Protein AF-A0A0B1S1N8-F1 (afdb_monomer_lite)

Secondary structure (DSSP, 8-state):
--TTT----GGGGSHHHHHHHHHHT-TTEEE-TTT--EEEGGGHHHIIIII-TTSTTTEEE-TTT--EEEHHHHHTTPPPTT--SSPPPTTEEE-TTT--EEESSHHHHHHIIIII-TT-TTTTSS---GGG-TT-----------------------PPPTHHHHHHHSSS--

pLDDT: mean 81.95, std 20.37, range [36.03, 97.88]

InterPro domains:
  IPR048738 Centrosomal protein CEP104, Zn finger domain [PF21039] (1-114)
  IPR052607 Centrosomal protein 104 kDa-like [PTHR13371] (1-126)

Foldseek 3Di:
DQPQLPDDDPCCVPVVVNVVCQLWADLQWDAQPQQRDIDGQQCNQVCQAPPPPRCDPQWFQQPQAGGIDGPVCSVVVNGDPQGPRHYAPPQWHQRNQHRDTFGPDSVRSSCCSQPPRPRRCNNPGTNPPPVPPPDDDDDDDDDDDDDDDDDDDDDPDDDDDPVVVVVVVVVPDD

Organism: Oesophagostomum dentatum (NCBI:txid61180)

Sequence (174 aa):
MCQFCGESSPDFGMADRLEAHYKSSCQLMSKCRFCSKVVMVSQLDDHVINRCSFVAGRMTRCSACCLAIDATDNANGVGHPMCRGRPPPSGAQWCPLCAVAVNDSKEAWKSHLVNDCYNNPRKSGPELNLDSIPGIVEEEKKARPSSSVSTKVRSGGRMIDADKLVAALQVSRV

Structure (mmCIF, N/CA/C/O backbone):
data_AF-A0A0B1S1N8-F1
#
_entry.id   AF-A0A0B1S1N8-F1
#
loop_
_atom_site.group_PDB
_atom_site.id
_atom_site.type_symbol
_atom_site.label_atom_id
_atom_site.label_alt_id
_atom_site.label_comp_id
_atom_site.label_asym_id
_atom_site.label_entity_id
_atom_site.label_seq_id
_atom_site.pdbx_PDB_ins_code
_atom_site.Cartn_x
_atom_site.Cartn_y
_atom_site.Cartn_z
_atom_site.occupancy
_atom_site.B_iso_or_equiv
_atom_site.auth_seq_id
_atom_site.auth_comp_id
_atom_site.auth_asym_id
_atom_site.auth_atom_id
_atom_site.pdbx_PDB_model_num
ATOM 1 N N . MET A 1 1 ? -11.243 1.699 22.786 1.00 88.38 1 MET A N 1
ATOM 2 C CA . MET A 1 1 ? -10.575 2.567 21.786 1.00 88.38 1 MET A CA 1
ATOM 3 C C . MET A 1 1 ? -9.737 1.696 20.863 1.00 88.38 1 MET A C 1
ATOM 5 O O . MET A 1 1 ? -9.107 0.765 21.346 1.00 88.38 1 MET A O 1
ATOM 9 N N . CYS A 1 2 ? -9.718 1.981 19.564 1.00 91.81 2 CYS A N 1
ATOM 10 C CA . CYS A 1 2 ? -8.833 1.330 18.604 1.00 91.81 2 CYS A CA 1
ATOM 11 C C . CYS A 1 2 ? -7.425 1.938 18.677 1.00 91.81 2 CYS A C 1
ATOM 13 O O . CYS A 1 2 ? -7.247 3.135 18.461 1.00 91.81 2 CYS A O 1
ATOM 15 N N . GLN A 1 3 ? -6.405 1.116 18.921 1.00 90.81 3 GLN A N 1
ATOM 16 C CA . GLN A 1 3 ? -5.019 1.584 19.071 1.00 90.81 3 GLN A CA 1
ATOM 17 C C . GLN A 1 3 ? -4.368 2.090 17.770 1.00 90.81 3 GLN A C 1
ATOM 19 O O . GLN A 1 3 ? -3.307 2.718 17.815 1.00 90.81 3 GLN A O 1
ATOM 24 N N . PHE A 1 4 ? -4.974 1.801 16.615 1.00 92.06 4 PHE A N 1
ATOM 25 C CA . PHE A 1 4 ? -4.456 2.178 15.301 1.00 92.06 4 PHE A CA 1
ATOM 26 C C . PHE A 1 4 ? -5.089 3.486 14.817 1.00 92.06 4 PHE A C 1
ATOM 28 O O . PHE A 1 4 ? -4.406 4.506 14.758 1.00 92.06 4 PHE A O 1
ATOM 35 N N . CYS A 1 5 ? -6.395 3.490 14.522 1.00 91.19 5 CYS A N 1
ATOM 36 C CA . CYS A 1 5 ? -7.086 4.694 14.048 1.00 91.19 5 CYS A CA 1
ATOM 37 C C . CYS A 1 5 ? -7.426 5.681 15.172 1.00 91.19 5 CYS A C 1
ATOM 39 O O . CYS A 1 5 ? -7.630 6.863 14.907 1.00 91.19 5 CYS A O 1
ATOM 41 N N . GLY A 1 6 ? -7.439 5.250 16.435 1.00 89.44 6 GLY A N 1
ATOM 42 C CA . GLY A 1 6 ? -7.831 6.087 17.569 1.00 89.44 6 GLY A CA 1
ATOM 43 C C . GLY A 1 6 ? -9.339 6.301 17.704 1.00 89.44 6 GLY A C 1
ATOM 44 O O . GLY A 1 6 ? -9.747 7.121 18.518 1.00 89.44 6 GLY A O 1
ATOM 45 N N . GLU A 1 7 ? -10.163 5.593 16.928 1.00 89.62 7 GLU A N 1
ATOM 46 C CA . GLU A 1 7 ? -11.618 5.618 17.081 1.00 89.62 7 GLU A CA 1
ATOM 47 C C . GLU A 1 7 ? -12.021 5.046 18.447 1.00 89.62 7 GLU A C 1
ATOM 49 O O . GLU A 1 7 ? -11.471 4.044 18.921 1.00 89.62 7 GLU A O 1
ATOM 54 N N . SER A 1 8 ? -13.000 5.680 19.084 1.00 88.81 8 SER A N 1
ATOM 55 C CA . SER A 1 8 ? -13.541 5.260 20.372 1.00 88.81 8 SER A CA 1
ATOM 56 C C . SER A 1 8 ? -15.007 4.899 20.207 1.00 88.81 8 SER A C 1
ATOM 58 O O . SER A 1 8 ? -15.822 5.750 19.878 1.00 88.81 8 SER A O 1
ATOM 60 N N . SER A 1 9 ? -15.329 3.636 20.471 1.00 87.06 9 SER A N 1
ATOM 61 C CA . SER A 1 9 ? -16.693 3.133 20.597 1.00 87.06 9 SER A CA 1
ATOM 62 C C . SER A 1 9 ? -16.819 2.393 21.934 1.00 87.06 9 SER A C 1
ATOM 64 O O . SER A 1 9 ? -15.845 1.735 22.336 1.00 87.06 9 SER A O 1
ATOM 66 N N . PRO A 1 10 ? -17.972 2.476 22.627 1.00 88.06 10 PRO A N 1
ATOM 67 C CA . PRO A 1 10 ? -18.242 1.668 23.818 1.00 88.06 10 PRO A CA 1
ATOM 68 C C . PRO A 1 10 ? -18.128 0.160 23.535 1.00 88.06 10 PRO A C 1
ATOM 70 O O . PRO A 1 10 ? -17.691 -0.595 24.401 1.00 88.06 10 PRO A O 1
ATOM 73 N N . ASP A 1 11 ? -18.403 -0.271 22.300 1.00 86.19 11 ASP A N 1
ATOM 74 C CA . ASP A 1 11 ? -18.336 -1.679 21.897 1.00 86.19 11 ASP A CA 1
ATOM 75 C C . ASP A 1 11 ? -16.905 -2.216 21.808 1.00 86.19 11 ASP A C 1
ATOM 77 O O . ASP A 1 11 ? -16.692 -3.422 21.889 1.00 86.19 11 ASP A O 1
ATOM 81 N N . PHE A 1 12 ? -15.894 -1.349 21.687 1.00 87.94 12 PHE A N 1
ATOM 82 C CA . PHE A 1 12 ? -14.489 -1.773 21.605 1.00 87.94 12 PHE A CA 1
ATOM 83 C C . PHE A 1 12 ? -13.940 -2.351 22.914 1.00 87.94 12 PHE A C 1
ATOM 85 O O . PHE A 1 12 ? -12.802 -2.812 22.928 1.00 87.94 12 PHE A O 1
ATOM 92 N N . GLY A 1 13 ? -14.717 -2.330 24.002 1.00 83.19 13 GLY A N 1
ATOM 93 C CA . GLY A 1 13 ? -14.417 -3.125 25.193 1.00 83.19 13 GLY A CA 1
ATOM 94 C C . GLY A 1 13 ? -14.596 -4.631 24.966 1.00 83.19 13 GLY A C 1
ATOM 95 O O . GLY A 1 13 ? -13.981 -5.430 25.665 1.00 83.19 13 GLY A O 1
ATOM 96 N N . MET A 1 14 ? -15.395 -5.029 23.972 1.00 89.06 14 MET A N 1
ATOM 97 C CA . MET A 1 14 ? -15.595 -6.427 23.597 1.00 89.06 14 MET A CA 1
ATOM 98 C C . MET A 1 14 ? -14.562 -6.828 22.540 1.00 89.06 14 MET A C 1
ATOM 100 O O . MET A 1 14 ? -14.505 -6.226 21.463 1.00 89.06 14 MET A O 1
ATOM 104 N N . ALA A 1 15 ? -13.769 -7.865 22.825 1.00 87.12 15 ALA A N 1
ATOM 105 C CA . ALA A 1 15 ? -12.703 -8.327 21.933 1.00 87.12 15 ALA A CA 1
ATOM 106 C C . ALA A 1 15 ? -13.216 -8.618 20.510 1.00 87.12 15 ALA A C 1
ATOM 108 O O . ALA A 1 15 ? -12.644 -8.121 19.540 1.00 87.12 15 ALA A O 1
ATOM 109 N N . ASP A 1 16 ? -14.358 -9.300 20.389 1.00 90.38 16 ASP A N 1
ATOM 110 C CA . ASP A 1 16 ? -14.962 -9.653 19.097 1.00 90.38 16 ASP A CA 1
ATOM 111 C C . ASP A 1 16 ? -15.359 -8.423 18.267 1.00 90.38 16 ASP A C 1
ATOM 113 O O . ASP A 1 16 ? -15.204 -8.399 17.044 1.00 90.38 16 ASP A O 1
ATOM 117 N N . ARG A 1 17 ? -15.850 -7.363 18.922 1.00 90.56 17 ARG A N 1
ATOM 118 C CA . ARG A 1 17 ? -16.242 -6.111 18.254 1.00 90.56 17 ARG A CA 1
ATOM 119 C C . ARG A 1 17 ? -15.022 -5.326 17.786 1.00 90.56 17 ARG A C 1
ATOM 121 O O . ARG A 1 17 ? -15.037 -4.772 16.687 1.00 90.56 17 ARG A O 1
ATOM 128 N N . LEU A 1 18 ? -13.957 -5.305 18.586 1.00 91.25 18 LEU A N 1
ATOM 129 C CA . LEU A 1 18 ? -12.692 -4.684 18.202 1.00 91.25 18 LEU A CA 1
ATOM 130 C C . LEU A 1 18 ? -12.027 -5.439 17.039 1.00 91.25 18 LEU A C 1
ATOM 132 O O . LEU A 1 18 ? -11.536 -4.821 16.094 1.00 91.25 18 LEU A O 1
ATOM 136 N N . GLU A 1 19 ? -12.079 -6.770 17.056 1.00 91.75 19 GLU A N 1
ATOM 137 C CA . GLU A 1 19 ? -11.595 -7.603 15.957 1.00 91.75 19 GLU A CA 1
ATOM 138 C C . GLU A 1 19 ? -12.421 -7.394 14.677 1.00 91.75 19 GLU A C 1
ATOM 140 O O . GLU A 1 19 ? -11.856 -7.247 13.589 1.00 91.75 19 GLU A O 1
ATOM 145 N N . ALA A 1 20 ? -13.750 -7.301 14.789 1.00 92.00 20 ALA A N 1
ATOM 146 C CA . ALA A 1 20 ? -14.625 -6.966 13.667 1.00 92.00 20 ALA A CA 1
ATOM 147 C C . ALA A 1 20 ? -14.282 -5.593 13.060 1.00 92.00 20 ALA A C 1
ATOM 149 O O . ALA A 1 20 ? -14.221 -5.461 11.831 1.00 92.00 20 ALA A O 1
ATOM 150 N N . HIS A 1 21 ? -13.977 -4.597 13.899 1.00 92.81 21 HIS A N 1
ATOM 151 C CA . HIS A 1 21 ? -13.494 -3.293 13.447 1.00 92.81 21 HIS A CA 1
ATOM 152 C C . HIS A 1 21 ? -12.180 -3.422 12.664 1.00 92.81 21 HIS A C 1
ATOM 154 O O . HIS A 1 21 ? -12.100 -2.911 11.549 1.00 92.81 21 HIS A O 1
ATOM 160 N N . TYR A 1 22 ? -11.176 -4.149 13.167 1.00 93.12 22 TYR A N 1
ATOM 161 C CA . TYR A 1 22 ? -9.929 -4.374 12.417 1.00 93.12 22 TYR A CA 1
ATOM 162 C C . TYR A 1 22 ? -10.189 -5.017 11.051 1.00 93.12 22 TYR A C 1
ATOM 164 O O . TYR A 1 22 ? -9.642 -4.580 10.033 1.00 93.12 22 TYR A O 1
ATOM 172 N N . LYS A 1 23 ? -11.078 -6.014 11.012 1.00 91.62 23 LYS A N 1
ATOM 173 C CA . LYS A 1 23 ? -11.394 -6.772 9.798 1.00 91.62 23 LYS A CA 1
ATOM 174 C C . LYS A 1 23 ? -12.096 -5.958 8.720 1.00 91.62 23 LYS A C 1
ATOM 176 O O . LYS A 1 23 ? -11.812 -6.184 7.542 1.00 91.62 23 LYS A O 1
ATOM 181 N N . SER A 1 24 ? -12.983 -5.040 9.094 1.00 89.25 24 SER A N 1
ATOM 182 C CA . SER A 1 24 ? -13.919 -4.420 8.145 1.00 89.25 24 SER A CA 1
ATOM 183 C C . SER A 1 24 ? -13.863 -2.896 8.077 1.00 89.25 24 SER A C 1
ATOM 185 O O . SER A 1 24 ? -13.988 -2.362 6.978 1.00 89.25 24 SER A O 1
ATOM 187 N N . SER A 1 25 ? -13.618 -2.206 9.194 1.00 91.88 25 SER A N 1
ATOM 188 C CA . SER A 1 25 ? -13.850 -0.755 9.306 1.00 91.88 25 SER A CA 1
ATOM 189 C C . SER A 1 25 ? -12.594 0.063 9.596 1.00 91.88 25 SER A C 1
ATOM 191 O O . SER A 1 25 ? -12.566 1.259 9.325 1.00 91.88 25 SER A O 1
ATOM 193 N N . CYS A 1 26 ? -11.540 -0.541 10.151 1.00 95.00 26 CYS A N 1
ATOM 194 C CA . CYS A 1 26 ? -10.346 0.201 10.539 1.00 95.00 26 CYS A CA 1
ATOM 195 C C . CYS A 1 26 ? -9.641 0.775 9.306 1.00 95.00 26 CYS A C 1
ATOM 197 O O . CYS A 1 26 ? -9.087 0.021 8.505 1.00 95.00 26 CYS A O 1
ATOM 199 N N . GLN A 1 27 ? -9.617 2.105 9.201 1.00 94.94 27 GLN A N 1
ATOM 200 C CA . GLN A 1 27 ? -9.040 2.856 8.079 1.00 94.94 27 GLN A CA 1
ATOM 201 C C . GLN A 1 27 ? -7.521 2.702 7.928 1.00 94.94 27 GLN A C 1
ATOM 203 O O . GLN A 1 27 ? -6.990 2.978 6.856 1.00 94.94 27 GLN A O 1
ATOM 208 N N . LEU A 1 28 ? -6.821 2.270 8.985 1.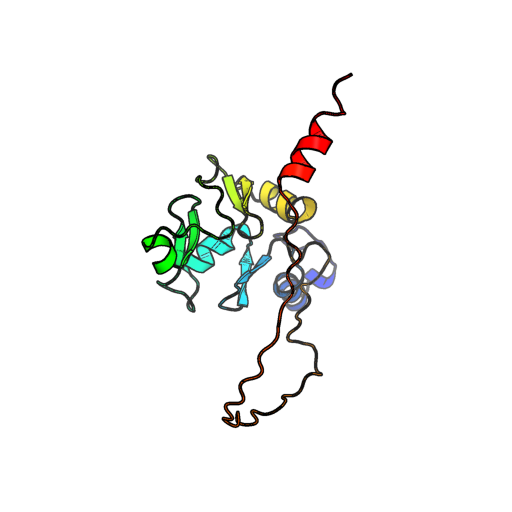00 95.69 28 LEU A N 1
ATOM 209 C CA . LEU A 1 28 ? -5.375 2.007 8.954 1.00 95.69 28 LEU A CA 1
ATOM 210 C C . LEU A 1 28 ? -5.031 0.565 8.555 1.00 95.69 28 LEU A C 1
ATOM 212 O O . LEU A 1 28 ? -3.854 0.223 8.429 1.00 95.69 28 LEU A O 1
ATOM 216 N N . MET A 1 29 ? -6.043 -0.279 8.373 1.00 95.69 29 MET A N 1
ATOM 217 C CA . MET A 1 29 ? -5.896 -1.681 8.010 1.00 95.69 29 MET A CA 1
ATOM 218 C C . MET A 1 29 ? -6.445 -1.918 6.607 1.00 95.69 29 MET A C 1
ATOM 220 O O . MET A 1 29 ? -7.387 -1.260 6.178 1.00 95.69 29 MET A O 1
ATOM 224 N N . SER A 1 30 ? -5.888 -2.896 5.907 1.00 95.31 30 SER A N 1
ATOM 225 C CA . SER A 1 30 ? -6.394 -3.369 4.622 1.00 95.31 30 SER A CA 1
ATOM 226 C C . SER A 1 30 ? -6.244 -4.884 4.529 1.00 95.31 30 SER A C 1
ATOM 228 O O . SER A 1 30 ? -5.452 -5.493 5.254 1.00 95.31 30 SER A O 1
ATOM 230 N N . LYS A 1 31 ? -7.033 -5.511 3.658 1.00 94.94 31 LYS A N 1
ATOM 231 C CA . LYS A 1 31 ? -6.916 -6.940 3.367 1.00 94.94 31 LYS A CA 1
ATOM 232 C C . LYS A 1 31 ? -5.886 -7.150 2.268 1.00 94.94 31 LYS A C 1
ATOM 234 O O . LYS A 1 31 ? -5.938 -6.521 1.214 1.00 94.94 31 LYS A O 1
ATOM 239 N N . CYS A 1 32 ? -4.983 -8.099 2.479 1.00 95.81 32 CYS A N 1
ATOM 240 C CA . CYS A 1 32 ? -4.135 -8.582 1.404 1.00 95.81 32 CYS A CA 1
ATOM 241 C C . CYS A 1 32 ? -5.000 -9.209 0.305 1.00 95.81 32 CYS A C 1
ATOM 243 O O . CYS A 1 32 ? -5.727 -10.167 0.555 1.00 95.81 32 CYS A O 1
ATOM 245 N N . ARG A 1 33 ? -4.862 -8.723 -0.930 1.00 93.81 33 ARG A N 1
ATOM 246 C CA . ARG A 1 33 ? -5.618 -9.215 -2.094 1.00 93.81 33 ARG A CA 1
ATOM 247 C C . ARG A 1 33 ? -5.371 -10.685 -2.462 1.00 93.81 33 ARG A C 1
ATOM 249 O O . ARG A 1 33 ? -6.096 -11.225 -3.284 1.00 93.81 33 ARG A O 1
ATOM 256 N N . PHE A 1 34 ? -4.321 -11.304 -1.917 1.00 95.88 34 PHE A N 1
ATOM 257 C CA . PHE A 1 34 ? -3.940 -12.688 -2.224 1.00 95.88 34 PHE A CA 1
ATOM 258 C C . PHE A 1 34 ? -4.351 -13.679 -1.137 1.00 95.88 34 PHE A C 1
ATOM 260 O O . PHE A 1 34 ? -4.706 -14.807 -1.449 1.00 95.88 34 PHE A O 1
ATOM 267 N N . CYS A 1 35 ? -4.260 -13.282 0.136 1.00 95.81 35 CYS A N 1
ATOM 268 C CA . CYS A 1 35 ? -4.488 -14.184 1.268 1.00 95.81 35 CYS A CA 1
ATOM 269 C C . CYS A 1 35 ? -5.605 -13.734 2.215 1.00 95.81 35 CYS A C 1
ATOM 271 O O . CYS A 1 35 ? -5.846 -14.389 3.227 1.00 95.81 35 CYS A O 1
ATOM 273 N N . SER A 1 36 ? -6.232 -12.588 1.941 1.00 93.69 36 SER A N 1
ATOM 274 C CA . SER A 1 36 ? -7.299 -11.966 2.736 1.00 93.69 36 SER A CA 1
ATOM 275 C C . SER A 1 36 ? -6.945 -11.644 4.194 1.00 93.69 36 SER A C 1
ATOM 277 O O . SER A 1 36 ? -7.807 -11.191 4.949 1.00 93.69 36 SER A O 1
ATOM 279 N N . LYS A 1 37 ? -5.679 -11.810 4.608 1.00 94.94 37 LYS A N 1
ATOM 280 C CA . LYS A 1 37 ? -5.209 -11.389 5.932 1.00 94.94 37 LYS A CA 1
ATOM 281 C C . LYS A 1 37 ? -5.286 -9.875 6.054 1.00 94.94 37 LYS A C 1
ATOM 283 O O . LYS A 1 37 ? -4.891 -9.143 5.147 1.00 94.94 37 LYS A O 1
ATOM 288 N N . VAL A 1 38 ? -5.770 -9.430 7.204 1.00 95.69 38 VAL A N 1
ATOM 289 C CA . VAL A 1 38 ? -5.852 -8.020 7.568 1.00 95.69 38 VAL A CA 1
ATOM 290 C C . VAL A 1 38 ? -4.4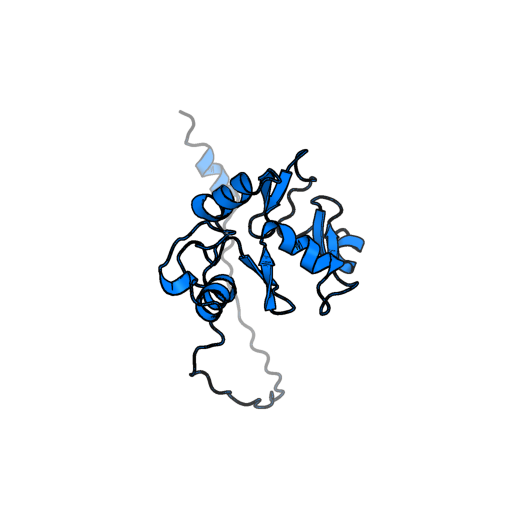87 -7.590 8.087 1.00 95.69 38 VAL A C 1
ATOM 292 O O . VAL A 1 38 ? -3.958 -8.193 9.019 1.00 95.69 38 VAL A O 1
ATOM 295 N N . VAL A 1 39 ? -3.912 -6.566 7.470 1.00 96.50 39 VAL A N 1
ATOM 296 C CA . VAL A 1 39 ? -2.600 -6.013 7.815 1.00 96.50 39 VAL A CA 1
ATOM 297 C C . VAL A 1 39 ? -2.666 -4.490 7.830 1.00 96.50 39 VAL A C 1
ATOM 299 O O . VAL A 1 39 ? -3.561 -3.898 7.226 1.00 96.50 39 VAL A O 1
ATOM 302 N N . MET A 1 40 ? -1.716 -3.840 8.502 1.00 96.69 40 MET A N 1
ATOM 303 C CA . MET A 1 40 ? -1.595 -2.382 8.426 1.00 96.69 40 MET A CA 1
ATOM 304 C C . MET A 1 40 ? -1.241 -1.966 7.002 1.00 96.69 40 MET A C 1
ATOM 306 O O . MET A 1 40 ? -0.393 -2.596 6.368 1.00 96.69 40 MET A O 1
ATOM 310 N N . VAL A 1 41 ? -1.844 -0.882 6.514 1.00 97.25 41 VAL A N 1
ATOM 311 C CA . VAL A 1 41 ? -1.585 -0.393 5.150 1.00 97.25 41 VAL A CA 1
ATOM 312 C C . VAL A 1 41 ? -0.103 -0.058 4.948 1.00 97.25 41 VAL A C 1
ATOM 314 O O . VAL A 1 41 ? 0.451 -0.399 3.908 1.00 97.25 41 VAL A O 1
ATOM 317 N N . SER A 1 42 ? 0.569 0.507 5.956 1.00 96.88 42 SER A N 1
ATOM 318 C CA . SER A 1 42 ? 2.013 0.797 5.915 1.00 96.88 42 SER A CA 1
ATOM 319 C C . SER A 1 42 ? 2.896 -0.447 5.752 1.00 96.88 42 SER A C 1
ATOM 321 O O . SER A 1 42 ? 4.022 -0.357 5.279 1.00 96.88 42 SER A O 1
ATOM 323 N N . GLN A 1 43 ? 2.385 -1.626 6.115 1.00 96.62 43 GLN A N 1
ATOM 324 C CA . GLN A 1 43 ? 3.100 -2.901 6.043 1.00 96.62 43 GLN A CA 1
ATOM 325 C C . GLN A 1 43 ? 2.583 -3.809 4.923 1.00 96.62 43 GLN A C 1
ATOM 327 O O . GLN A 1 43 ? 3.031 -4.950 4.812 1.00 96.62 43 GLN A O 1
ATOM 332 N N . LEU A 1 44 ? 1.633 -3.347 4.104 1.00 97.25 44 LEU A N 1
ATOM 333 C CA . LEU A 1 44 ? 0.976 -4.190 3.108 1.00 97.25 44 LEU A CA 1
ATOM 334 C C . LEU A 1 44 ? 1.965 -4.697 2.049 1.00 97.25 44 LEU A C 1
ATOM 336 O O . LEU A 1 44 ? 1.942 -5.881 1.722 1.00 97.25 44 LEU A O 1
ATOM 340 N N . ASP A 1 45 ? 2.879 -3.848 1.583 1.00 95.75 45 ASP A N 1
ATOM 341 C CA . ASP A 1 45 ? 3.913 -4.255 0.625 1.00 95.75 45 ASP A CA 1
ATOM 342 C C . ASP A 1 45 ? 4.910 -5.246 1.227 1.00 95.75 45 ASP A C 1
ATOM 344 O O . ASP A 1 45 ? 5.201 -6.277 0.620 1.00 95.75 45 ASP A O 1
ATOM 348 N N . ASP A 1 46 ? 5.388 -4.991 2.451 1.00 96.56 46 ASP A N 1
ATOM 349 C CA . ASP A 1 46 ? 6.256 -5.939 3.160 1.00 96.56 46 ASP A CA 1
ATOM 350 C C . ASP A 1 46 ? 5.557 -7.287 3.365 1.00 96.56 46 ASP A C 1
ATOM 352 O O . ASP A 1 46 ? 6.159 -8.344 3.177 1.00 96.56 46 ASP A O 1
ATOM 356 N N . HIS A 1 47 ? 4.262 -7.265 3.690 1.00 97.75 47 HIS A N 1
ATOM 357 C CA . HIS A 1 47 ? 3.462 -8.473 3.778 1.00 97.75 47 HIS A CA 1
ATOM 358 C C . HIS A 1 47 ? 3.424 -9.217 2.441 1.00 97.75 47 HIS A C 1
ATOM 360 O O . HIS A 1 47 ? 3.703 -10.414 2.417 1.00 97.75 47 HIS A O 1
ATOM 366 N N . VAL A 1 48 ? 3.087 -8.540 1.341 1.00 97.31 48 VAL A N 1
ATOM 367 C CA . VAL A 1 48 ? 2.968 -9.163 0.014 1.00 97.31 48 VAL A CA 1
ATOM 368 C C . VAL A 1 48 ? 4.291 -9.790 -0.430 1.00 97.31 48 VAL A C 1
ATOM 370 O O . VAL A 1 48 ? 4.274 -10.900 -0.956 1.00 97.31 48 VAL A O 1
ATOM 373 N N . ILE A 1 49 ? 5.419 -9.125 -0.176 1.00 97.19 49 ILE A N 1
ATOM 374 C CA . ILE A 1 49 ? 6.744 -9.580 -0.616 1.00 97.19 49 ILE A CA 1
ATOM 375 C C . ILE A 1 49 ? 7.295 -10.683 0.297 1.00 97.19 49 ILE A C 1
ATOM 377 O O . ILE A 1 49 ? 7.754 -11.714 -0.187 1.00 97.19 49 ILE A O 1
ATOM 381 N N . ASN A 1 50 ? 7.248 -10.488 1.619 1.00 97.12 50 ASN A N 1
ATOM 382 C CA . ASN A 1 50 ? 8.020 -11.305 2.563 1.00 97.12 50 ASN A CA 1
ATOM 383 C C . ASN A 1 50 ? 7.171 -12.260 3.413 1.00 97.12 50 ASN A C 1
ATOM 385 O O . ASN A 1 50 ? 7.718 -13.178 4.019 1.00 97.12 50 ASN A O 1
ATOM 389 N N . ARG A 1 51 ? 5.850 -12.049 3.520 1.00 96.75 51 ARG A N 1
ATOM 390 C CA . ARG A 1 51 ? 5.000 -12.757 4.505 1.00 96.75 51 ARG A CA 1
ATOM 391 C C . ARG A 1 51 ? 3.778 -13.454 3.907 1.00 96.75 51 ARG A C 1
ATOM 393 O O . ARG A 1 51 ? 3.126 -14.243 4.595 1.00 96.75 51 ARG A O 1
ATOM 400 N N . CYS A 1 52 ? 3.412 -13.149 2.664 1.00 97.69 52 CYS A N 1
ATOM 401 C CA . CYS A 1 52 ? 2.225 -13.697 2.027 1.00 97.69 52 CYS A CA 1
ATOM 402 C C . CYS A 1 52 ? 2.517 -15.093 1.471 1.00 97.69 52 CYS A C 1
ATOM 404 O O . CYS A 1 52 ? 3.190 -15.246 0.456 1.00 97.69 52 CYS A O 1
ATOM 406 N N . SER A 1 53 ? 1.947 -16.120 2.100 1.00 95.38 53 SER A N 1
ATOM 407 C CA . SER A 1 53 ? 2.137 -17.523 1.710 1.00 95.38 53 SER A CA 1
ATOM 408 C C . SER A 1 53 ? 1.657 -17.843 0.290 1.0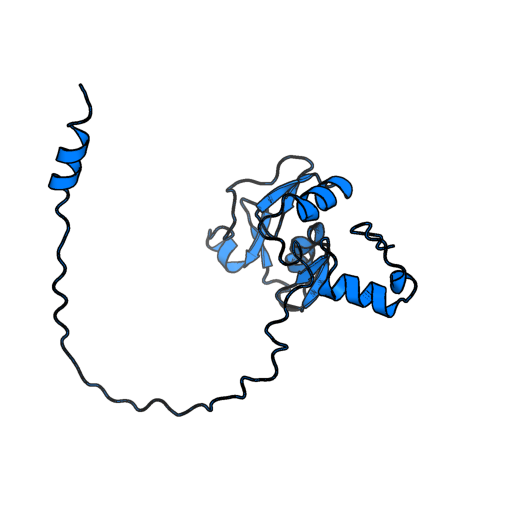0 95.38 53 SER A C 1
ATOM 410 O O . SER A 1 53 ? 2.191 -18.743 -0.344 1.00 95.38 53 SER A O 1
ATOM 412 N N . PHE A 1 54 ? 0.669 -17.108 -0.229 1.00 96.75 54 PHE A N 1
ATOM 413 C CA . PHE A 1 54 ? 0.074 -17.375 -1.545 1.00 96.75 54 PHE A CA 1
ATOM 414 C C . PHE A 1 54 ? 0.928 -16.882 -2.716 1.00 96.75 54 PHE A C 1
ATOM 416 O O . PHE A 1 54 ? 0.783 -17.370 -3.836 1.00 96.75 54 PHE A O 1
ATOM 423 N N . VAL A 1 55 ? 1.802 -15.903 -2.489 1.00 96.75 55 VAL A N 1
ATOM 424 C CA . VAL A 1 55 ? 2.651 -15.301 -3.531 1.00 96.75 55 VAL A CA 1
ATOM 425 C C . VAL A 1 55 ? 4.126 -15.273 -3.129 1.00 96.75 55 VAL A C 1
ATOM 427 O O . VAL A 1 55 ? 4.920 -14.542 -3.718 1.00 96.75 55 VAL A O 1
ATOM 430 N N . ALA A 1 56 ? 4.496 -16.101 -2.151 1.00 94.81 56 ALA A N 1
ATOM 431 C CA . ALA A 1 56 ? 5.870 -16.260 -1.703 1.00 94.81 56 ALA A CA 1
ATOM 432 C C . ALA A 1 56 ? 6.783 -16.599 -2.892 1.00 94.81 56 ALA A C 1
ATOM 434 O O . ALA A 1 56 ? 6.485 -17.496 -3.681 1.00 94.81 56 ALA A O 1
ATOM 435 N N . GLY A 1 57 ? 7.865 -15.835 -3.048 1.00 93.69 57 GLY A N 1
ATOM 436 C CA . GLY A 1 57 ? 8.816 -15.979 -4.155 1.00 93.69 57 GLY A CA 1
ATOM 437 C C . GLY A 1 57 ? 8.339 -15.447 -5.514 1.00 93.69 57 GLY A C 1
ATOM 438 O O . GLY A 1 57 ? 9.144 -15.390 -6.436 1.00 93.69 57 GLY A O 1
ATOM 439 N N . ARG A 1 58 ? 7.071 -15.031 -5.653 1.00 97.00 58 ARG A N 1
ATOM 440 C CA . ARG A 1 58 ? 6.539 -14.430 -6.891 1.00 97.00 58 ARG A CA 1
ATOM 441 C C . ARG A 1 58 ? 6.548 -12.910 -6.877 1.00 97.00 58 ARG A C 1
ATOM 443 O O . ARG A 1 58 ? 6.623 -12.306 -7.935 1.00 97.00 58 ARG A O 1
ATOM 450 N N . MET A 1 59 ? 6.484 -12.294 -5.700 1.00 97.50 59 MET A N 1
ATOM 451 C CA . MET A 1 59 ? 6.498 -10.838 -5.561 1.00 97.50 59 MET A CA 1
ATOM 452 C C . MET A 1 59 ? 7.883 -10.354 -5.143 1.00 97.50 59 MET A C 1
ATOM 454 O O . MET A 1 59 ? 8.546 -10.969 -4.311 1.00 97.50 59 MET A O 1
ATOM 458 N N . THR A 1 60 ? 8.304 -9.224 -5.695 1.00 97.69 60 THR A N 1
ATOM 459 C CA . THR A 1 60 ? 9.560 -8.548 -5.370 1.00 97.69 60 THR A CA 1
ATOM 460 C C . THR A 1 60 ? 9.348 -7.039 -5.265 1.00 97.69 60 THR A C 1
ATOM 462 O O . THR A 1 60 ? 8.265 -6.525 -5.546 1.00 97.69 60 THR A O 1
ATOM 465 N N . ARG A 1 61 ? 10.385 -6.307 -4.856 1.00 96.88 61 ARG A N 1
ATOM 466 C CA . ARG A 1 61 ? 10.389 -4.841 -4.900 1.00 96.88 61 ARG A CA 1
ATOM 467 C C . ARG A 1 61 ? 10.684 -4.374 -6.319 1.00 96.88 61 ARG A C 1
ATOM 469 O O . ARG A 1 61 ? 11.694 -4.764 -6.901 1.00 96.88 61 ARG A O 1
ATOM 476 N N . CYS A 1 62 ? 9.843 -3.488 -6.844 1.00 97.44 62 CYS A N 1
ATOM 477 C CA . CYS A 1 62 ? 10.100 -2.820 -8.112 1.00 97.44 62 CYS A CA 1
ATOM 478 C C . CYS A 1 62 ? 11.446 -2.087 -8.054 1.00 97.44 62 CYS A C 1
ATOM 480 O O . CYS A 1 62 ? 11.696 -1.329 -7.115 1.00 97.44 62 CYS A O 1
ATOM 482 N N . SER A 1 63 ? 12.293 -2.273 -9.066 1.00 95.69 63 SER A N 1
ATOM 483 C CA . SER A 1 63 ? 13.640 -1.682 -9.113 1.00 95.69 63 SER A CA 1
ATOM 484 C C . SER A 1 63 ? 13.638 -0.149 -9.074 1.00 95.69 63 SER A C 1
ATOM 486 O O . SER A 1 63 ? 14.559 0.452 -8.530 1.00 95.69 63 SER A O 1
ATOM 488 N N . ALA A 1 64 ? 12.590 0.487 -9.606 1.00 95.50 64 ALA A N 1
ATOM 489 C CA . ALA A 1 64 ? 12.471 1.941 -9.651 1.00 95.50 64 ALA A CA 1
ATOM 490 C C . ALA A 1 64 ? 11.768 2.526 -8.420 1.00 95.50 64 ALA A C 1
ATOM 492 O O . ALA A 1 64 ? 12.273 3.465 -7.817 1.00 95.50 64 ALA A O 1
ATOM 493 N N . CYS A 1 65 ? 10.586 2.011 -8.059 1.00 95.56 65 CYS A N 1
ATOM 494 C CA . CYS A 1 65 ? 9.753 2.609 -7.007 1.00 95.56 65 CYS A CA 1
ATOM 495 C C . CYS A 1 65 ? 9.693 1.820 -5.701 1.00 95.56 65 CYS A C 1
ATOM 497 O O . CYS A 1 65 ? 9.082 2.293 -4.755 1.00 95.56 65 CYS A O 1
ATOM 499 N N . CYS A 1 66 ? 10.301 0.640 -5.626 1.00 95.12 66 CYS A N 1
ATOM 500 C CA . CYS A 1 66 ? 10.301 -0.236 -4.453 1.00 95.12 66 CYS A CA 1
ATOM 501 C C . CYS A 1 66 ? 8.935 -0.808 -4.021 1.00 95.12 66 CYS A C 1
ATOM 503 O O . CYS A 1 66 ? 8.921 -1.605 -3.084 1.00 95.12 66 CYS A O 1
ATOM 505 N N . LEU A 1 67 ? 7.826 -0.466 -4.696 1.00 96.94 67 LEU A N 1
ATOM 506 C CA . LEU A 1 67 ? 6.512 -1.080 -4.458 1.00 96.94 67 LEU A CA 1
ATOM 507 C C . LEU A 1 67 ? 6.490 -2.554 -4.896 1.00 96.94 67 LEU A C 1
ATOM 509 O O . LEU A 1 67 ? 7.268 -2.951 -5.770 1.00 96.94 67 LEU A O 1
ATOM 513 N N . ALA A 1 68 ? 5.598 -3.354 -4.311 1.00 97.19 68 ALA A N 1
ATOM 514 C CA . ALA A 1 68 ? 5.472 -4.777 -4.628 1.00 97.19 68 ALA A CA 1
ATOM 515 C C . ALA A 1 68 ? 5.012 -5.023 -6.079 1.00 97.19 68 ALA A C 1
ATOM 517 O O . ALA A 1 68 ? 3.956 -4.557 -6.494 1.00 97.19 68 ALA A O 1
ATOM 518 N N . ILE A 1 69 ? 5.777 -5.803 -6.844 1.00 97.62 69 ILE A N 1
ATOM 519 C CA . ILE A 1 69 ? 5.504 -6.178 -8.243 1.00 97.62 69 ILE A CA 1
ATOM 520 C C . ILE A 1 69 ? 5.813 -7.667 -8.457 1.00 97.62 69 ILE A C 1
ATOM 522 O O . ILE A 1 69 ? 6.591 -8.241 -7.694 1.00 97.62 69 ILE A O 1
ATOM 526 N N . ASP A 1 70 ? 5.234 -8.296 -9.483 1.00 97.56 70 ASP A N 1
ATOM 527 C CA . ASP A 1 70 ? 5.647 -9.638 -9.903 1.00 97.56 70 ASP A CA 1
ATOM 528 C C . ASP A 1 70 ? 7.139 -9.661 -10.291 1.00 97.56 70 ASP A C 1
ATOM 530 O O . ASP A 1 70 ? 7.664 -8.749 -10.941 1.00 97.56 70 ASP A O 1
ATOM 534 N N . ALA A 1 71 ? 7.846 -10.697 -9.846 1.00 97.38 71 ALA A N 1
ATOM 535 C CA . ALA A 1 71 ? 9.277 -10.857 -10.053 1.00 97.38 71 ALA A CA 1
ATOM 536 C C . ALA A 1 71 ? 9.640 -11.032 -11.531 1.00 97.38 71 ALA A C 1
ATOM 538 O O . ALA A 1 71 ? 10.673 -10.521 -11.963 1.00 97.38 71 ALA A O 1
ATOM 539 N N . THR A 1 72 ? 8.784 -11.701 -12.303 1.00 97.44 72 THR A N 1
ATOM 540 C CA . THR A 1 72 ? 8.967 -11.902 -13.742 1.00 97.44 72 THR A CA 1
ATOM 541 C C . THR A 1 72 ? 8.796 -10.584 -14.485 1.00 97.44 72 THR A C 1
ATOM 543 O O . THR A 1 72 ? 9.647 -10.222 -15.294 1.00 97.44 72 THR A O 1
ATOM 546 N N . ASP A 1 73 ? 7.752 -9.820 -14.158 1.00 96.75 73 ASP A N 1
ATOM 547 C CA . ASP A 1 73 ? 7.515 -8.495 -14.740 1.00 96.75 73 ASP A CA 1
ATOM 548 C C . ASP A 1 73 ? 8.688 -7.548 -14.463 1.00 96.75 73 ASP A C 1
ATOM 550 O O . ASP A 1 73 ? 9.229 -6.932 -15.384 1.00 96.75 73 ASP A O 1
ATOM 554 N N . ASN A 1 74 ? 9.156 -7.497 -13.214 1.00 96.62 74 ASN A N 1
ATOM 555 C CA . ASN A 1 74 ? 10.301 -6.669 -12.841 1.00 96.62 74 ASN A CA 1
ATOM 556 C C . ASN A 1 74 ? 11.594 -7.100 -13.557 1.00 96.62 74 ASN A C 1
ATOM 558 O O . ASN A 1 74 ? 12.372 -6.241 -13.972 1.00 96.62 74 ASN A O 1
ATOM 562 N N . ALA A 1 75 ? 11.821 -8.408 -13.733 1.00 96.75 75 ALA A N 1
ATOM 563 C CA . ALA A 1 75 ? 12.967 -8.935 -14.479 1.00 96.75 75 ALA A CA 1
ATOM 564 C C . ALA A 1 75 ? 12.902 -8.594 -15.978 1.00 96.75 75 ALA A C 1
ATOM 566 O O . ALA A 1 75 ? 13.931 -8.324 -16.593 1.00 96.75 75 ALA A O 1
ATOM 567 N N . ASN A 1 76 ? 11.697 -8.531 -16.545 1.00 96.81 76 ASN A N 1
ATOM 568 C CA . ASN A 1 76 ? 11.451 -8.128 -17.930 1.00 96.81 76 ASN A CA 1
ATOM 569 C C . ASN A 1 76 ? 11.461 -6.600 -18.135 1.00 96.81 76 ASN A C 1
ATOM 571 O O . ASN A 1 76 ? 11.164 -6.123 -19.229 1.00 96.81 76 ASN A O 1
ATOM 575 N N . GLY A 1 77 ? 11.782 -5.817 -17.098 1.00 94.06 77 GLY A N 1
ATOM 576 C CA . GLY A 1 77 ? 11.820 -4.355 -17.165 1.00 94.06 77 GLY A CA 1
ATOM 577 C C . GLY A 1 77 ? 10.442 -3.688 -17.140 1.00 94.06 77 GLY A C 1
ATOM 578 O O . GLY A 1 77 ? 10.336 -2.490 -17.408 1.00 94.06 77 GLY A O 1
ATOM 579 N N . VAL A 1 78 ? 9.383 -4.429 -16.806 1.00 95.69 78 VAL A N 1
ATOM 580 C CA . VAL A 1 78 ? 8.043 -3.873 -16.616 1.00 95.69 78 VAL A CA 1
ATOM 581 C C . VAL A 1 78 ? 7.987 -3.191 -15.248 1.00 95.69 78 VAL A C 1
ATOM 583 O O . VAL A 1 78 ? 8.304 -3.776 -14.214 1.00 95.69 78 VAL A O 1
ATOM 586 N N . GLY A 1 79 ? 7.608 -1.913 -15.237 1.00 93.00 79 GLY A N 1
ATOM 587 C CA . GLY A 1 79 ? 7.444 -1.142 -14.007 1.00 93.00 79 GLY A CA 1
ATOM 588 C C . GLY A 1 79 ? 6.148 -1.481 -13.269 1.00 93.00 79 GLY A C 1
ATOM 589 O O . GLY A 1 79 ? 5.173 -1.936 -13.861 1.00 93.00 79 GLY A O 1
ATOM 590 N N . HIS A 1 80 ? 6.109 -1.197 -11.964 1.00 94.75 80 HIS A N 1
ATOM 591 C CA . HIS A 1 80 ? 4.886 -1.344 -11.169 1.00 94.75 80 HIS A CA 1
ATOM 592 C C . HIS A 1 80 ? 3.736 -0.500 -11.771 1.00 94.75 80 HIS A C 1
ATOM 594 O O . HIS A 1 80 ? 3.997 0.622 -12.212 1.00 94.75 80 HIS A O 1
ATOM 600 N N . PRO A 1 81 ? 2.463 -0.943 -11.746 1.00 92.25 81 PRO A N 1
ATOM 601 C CA . PRO A 1 81 ? 1.356 -0.192 -12.356 1.00 92.25 81 PRO A CA 1
ATOM 602 C C . PRO A 1 81 ? 1.181 1.242 -11.835 1.00 92.25 81 PRO A C 1
ATOM 604 O O . PRO A 1 81 ? 0.759 2.128 -12.569 1.00 92.25 81 PRO A O 1
ATOM 607 N N . MET A 1 82 ? 1.540 1.487 -10.572 1.00 93.25 82 MET A N 1
ATOM 608 C CA . MET A 1 82 ? 1.552 2.824 -9.956 1.00 93.25 82 MET A CA 1
ATOM 609 C C . MET A 1 82 ? 2.978 3.367 -9.765 1.00 93.25 82 MET A C 1
ATOM 611 O O . MET A 1 82 ? 3.253 4.106 -8.819 1.00 93.25 82 MET A O 1
ATOM 615 N N . CYS A 1 83 ? 3.928 2.936 -10.598 1.00 94.31 83 CYS A N 1
ATOM 616 C CA . CYS A 1 83 ? 5.329 3.322 -10.474 1.00 94.31 83 CYS A CA 1
ATOM 617 C C . CYS A 1 83 ? 5.505 4.836 -10.635 1.00 94.31 83 CYS A C 1
ATOM 619 O O . CYS A 1 83 ? 4.985 5.460 -11.557 1.00 94.31 83 CYS A O 1
ATOM 621 N N . ARG A 1 84 ? 6.305 5.426 -9.743 1.00 90.62 84 ARG A N 1
ATOM 622 C CA . ARG A 1 84 ? 6.696 6.845 -9.784 1.00 90.62 84 ARG A CA 1
ATOM 623 C C . ARG A 1 84 ? 8.059 7.083 -10.443 1.00 90.62 84 ARG A C 1
ATOM 625 O O . ARG A 1 84 ? 8.555 8.208 -10.396 1.00 90.62 84 ARG A O 1
ATOM 632 N N . GLY A 1 85 ? 8.681 6.028 -10.976 1.00 94.56 85 GLY A N 1
ATOM 633 C CA . GLY A 1 85 ? 10.011 6.055 -11.594 1.00 94.56 85 GLY A CA 1
ATOM 634 C C . GLY A 1 85 ? 11.165 6.347 -10.630 1.00 94.56 85 GLY A C 1
ATOM 635 O O . GLY A 1 85 ? 12.283 6.562 -11.078 1.00 94.56 85 GLY A O 1
ATOM 636 N N . ARG A 1 86 ? 10.904 6.395 -9.318 1.00 95.00 86 ARG A N 1
ATOM 637 C CA . ARG A 1 86 ? 11.893 6.748 -8.296 1.00 95.00 86 ARG A CA 1
ATOM 638 C C . ARG A 1 86 ? 11.565 6.112 -6.942 1.00 95.00 86 ARG A C 1
ATOM 640 O O . ARG A 1 86 ? 10.373 5.903 -6.660 1.00 95.00 86 ARG A O 1
ATOM 647 N N . PRO A 1 87 ? 12.575 5.871 -6.089 1.00 94.94 87 PRO A N 1
ATOM 648 C CA . PRO A 1 87 ? 12.354 5.420 -4.723 1.00 94.94 87 PRO A CA 1
ATOM 649 C C . PRO A 1 87 ? 11.633 6.502 -3.904 1.00 94.94 87 PRO A C 1
ATOM 651 O O . PRO A 1 87 ? 11.607 7.674 -4.305 1.00 94.94 87 PRO A O 1
ATOM 654 N N . PRO A 1 88 ? 11.017 6.135 -2.769 1.00 94.75 88 PRO A N 1
ATOM 655 C CA . PRO A 1 88 ? 10.417 7.121 -1.886 1.00 94.75 88 PRO A CA 1
ATOM 656 C C . PRO A 1 88 ? 11.484 8.086 -1.338 1.00 94.75 88 PRO A C 1
ATOM 658 O O . PRO A 1 88 ? 12.653 7.709 -1.218 1.00 94.75 88 PRO A O 1
ATOM 661 N N . PRO A 1 89 ? 11.109 9.339 -1.019 1.00 95.31 89 PRO A N 1
ATOM 662 C CA . PRO A 1 89 ? 12.004 10.272 -0.340 1.00 95.31 89 PRO A CA 1
ATOM 663 C C . PRO A 1 89 ? 12.553 9.690 0.970 1.00 95.31 89 PRO A C 1
ATOM 665 O O . PRO A 1 89 ? 11.915 8.842 1.593 1.00 95.31 89 PRO A O 1
ATOM 668 N N . SER A 1 90 ? 13.716 10.174 1.413 1.00 94.50 90 SER A N 1
ATOM 669 C CA . SER A 1 90 ? 14.314 9.740 2.684 1.00 94.50 90 SER A CA 1
AT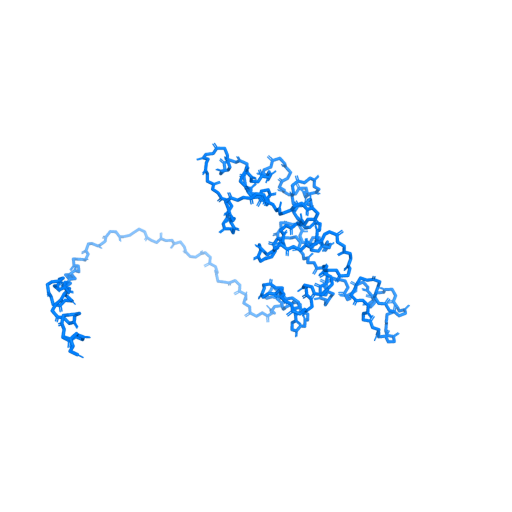OM 670 C C . SER A 1 90 ? 13.337 9.929 3.852 1.00 94.50 90 SER A C 1
ATOM 672 O O . SER A 1 90 ? 12.736 10.994 3.987 1.00 94.50 90 SER A O 1
ATOM 674 N N . GLY A 1 91 ? 13.167 8.891 4.676 1.00 93.38 91 GLY A N 1
ATOM 675 C CA . GLY A 1 91 ? 12.224 8.887 5.802 1.00 93.38 91 GLY A CA 1
ATOM 676 C C . GLY A 1 91 ? 10.748 8.716 5.417 1.00 93.38 91 GLY A C 1
ATOM 677 O O . GLY A 1 91 ? 9.885 8.767 6.294 1.00 93.38 91 GLY A O 1
ATOM 678 N N . ALA A 1 92 ? 10.447 8.502 4.135 1.00 96.44 92 ALA A N 1
ATOM 679 C CA . ALA A 1 92 ? 9.103 8.243 3.643 1.00 96.44 92 ALA A CA 1
ATOM 680 C C . ALA A 1 92 ? 8.986 6.86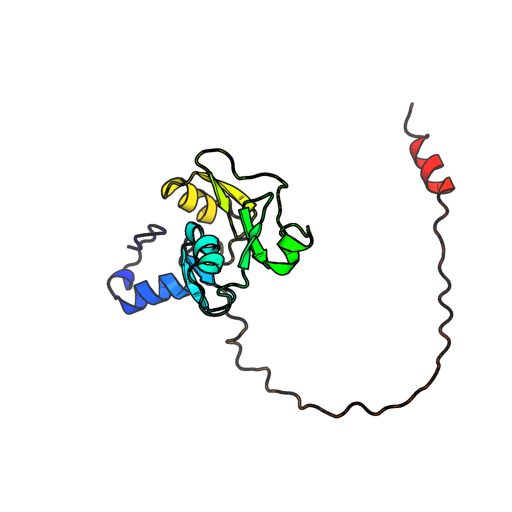3 2.987 1.00 96.44 92 ALA A C 1
ATOM 682 O O . ALA A 1 92 ? 9.962 6.230 2.583 1.00 96.44 92 ALA A O 1
ATOM 683 N N . GLN A 1 93 ? 7.747 6.414 2.849 1.00 96.19 93 GLN A N 1
ATOM 684 C CA . GLN A 1 93 ? 7.351 5.210 2.139 1.00 96.19 93 GLN A CA 1
ATOM 685 C C . GLN A 1 93 ? 6.253 5.563 1.137 1.00 96.19 93 GLN A C 1
ATOM 687 O O . GLN A 1 93 ? 5.478 6.500 1.341 1.00 96.19 93 GLN A O 1
ATOM 692 N N . TRP A 1 94 ? 6.167 4.819 0.037 1.00 97.06 94 TRP A N 1
ATOM 693 C CA . TRP A 1 94 ? 5.016 4.943 -0.849 1.00 97.06 94 TRP A CA 1
ATOM 694 C C . TRP A 1 94 ? 3.810 4.249 -0.228 1.00 97.06 94 TRP A C 1
ATOM 696 O O . TRP A 1 94 ? 3.895 3.095 0.184 1.00 97.06 94 TRP A O 1
ATOM 706 N N . CYS A 1 95 ? 2.666 4.928 -0.210 1.00 97.62 95 CYS A N 1
ATOM 707 C CA . CYS A 1 95 ? 1.404 4.291 0.128 1.00 97.62 95 CYS A CA 1
ATOM 708 C C . CYS A 1 95 ? 1.072 3.210 -0.915 1.00 97.62 95 CYS A C 1
ATOM 710 O O . CYS A 1 95 ? 0.905 3.552 -2.088 1.00 97.62 95 CYS A O 1
ATOM 712 N N . PRO A 1 96 ? 0.916 1.931 -0.533 1.00 96.44 96 PRO A N 1
ATOM 713 C CA . PRO A 1 96 ? 0.657 0.852 -1.489 1.00 96.44 96 PRO A CA 1
ATOM 714 C C . PRO A 1 96 ? -0.733 0.946 -2.132 1.00 96.44 96 PRO A C 1
ATOM 716 O O . PRO A 1 96 ? -1.000 0.291 -3.133 1.00 96.44 96 PRO A O 1
ATOM 719 N N . LEU A 1 97 ? -1.620 1.785 -1.586 1.00 96.38 97 LEU A N 1
ATOM 720 C CA . LEU A 1 97 ? -2.945 2.024 -2.150 1.00 96.38 97 LEU A CA 1
ATOM 721 C C . LEU A 1 97 ? -2.924 3.102 -3.238 1.00 96.38 97 LEU A C 1
ATOM 723 O O . LEU A 1 97 ? -3.675 3.004 -4.200 1.00 96.38 97 LEU A O 1
ATOM 727 N N . CYS A 1 98 ? -2.100 4.144 -3.098 1.00 96.31 98 CYS A N 1
ATOM 728 C CA . CYS A 1 98 ? -2.221 5.357 -3.918 1.00 96.31 98 CYS A CA 1
ATOM 729 C C . CYS A 1 98 ? -0.884 5.939 -4.428 1.00 96.31 98 CYS A C 1
ATOM 731 O O . CYS A 1 98 ? -0.861 6.981 -5.091 1.00 96.31 98 CYS A O 1
ATOM 733 N N . ALA A 1 99 ? 0.241 5.299 -4.101 1.00 96.00 99 ALA A N 1
ATOM 734 C CA . ALA A 1 99 ? 1.602 5.691 -4.471 1.00 96.00 99 ALA A CA 1
ATOM 735 C C . ALA A 1 99 ? 1.943 7.170 -4.175 1.00 96.00 99 ALA A C 1
ATOM 737 O O . ALA A 1 99 ? 2.658 7.821 -4.944 1.00 96.00 99 ALA A O 1
ATOM 738 N N . VAL A 1 100 ? 1.396 7.724 -3.088 1.00 96.75 100 VAL A N 1
ATOM 739 C CA . VAL A 1 100 ? 1.782 9.024 -2.507 1.00 96.75 100 VAL A CA 1
ATOM 740 C C . VAL A 1 100 ? 2.795 8.776 -1.389 1.00 96.75 100 VAL A C 1
ATOM 742 O O . VAL A 1 100 ? 2.701 7.762 -0.701 1.00 96.75 100 VAL A O 1
ATOM 745 N N . ALA A 1 101 ? 3.791 9.655 -1.246 1.00 97.06 101 ALA A N 1
ATOM 746 C CA . ALA A 1 101 ? 4.801 9.534 -0.194 1.00 97.06 101 ALA A CA 1
ATOM 747 C C . ALA A 1 101 ? 4.174 9.861 1.160 1.00 97.06 101 ALA A C 1
ATOM 749 O O . ALA A 1 101 ? 3.496 10.878 1.299 1.00 97.06 101 ALA A O 1
ATOM 750 N N . VAL A 1 102 ? 4.442 9.021 2.150 1.00 97.88 102 VAL A N 1
ATOM 751 C CA . VAL A 1 102 ? 4.002 9.193 3.532 1.00 97.88 102 VAL A CA 1
ATOM 752 C C . VAL A 1 102 ? 5.216 9.013 4.426 1.00 97.88 102 VAL A C 1
ATOM 754 O O . VAL A 1 102 ? 5.959 8.050 4.254 1.00 97.88 102 VAL A O 1
ATOM 757 N N . ASN A 1 103 ? 5.439 9.933 5.362 1.00 97.31 103 ASN A N 1
ATOM 758 C CA . ASN A 1 103 ? 6.513 9.775 6.343 1.00 97.31 103 ASN A CA 1
ATOM 759 C C . ASN A 1 103 ? 6.295 8.493 7.153 1.00 97.31 103 ASN A C 1
ATOM 761 O O . ASN A 1 103 ? 5.155 8.159 7.480 1.00 97.31 103 ASN A O 1
ATOM 765 N N . ASP A 1 104 ? 7.379 7.806 7.510 1.00 94.25 104 ASP A N 1
ATOM 766 C CA . ASP A 1 104 ? 7.326 6.564 8.287 1.00 94.25 104 ASP A CA 1
ATOM 767 C C . ASP A 1 104 ? 7.074 6.834 9.782 1.00 94.25 104 ASP A C 1
ATOM 769 O O . ASP A 1 104 ? 7.872 6.522 10.663 1.00 94.25 104 ASP A O 1
ATOM 773 N N . SER A 1 105 ? 5.958 7.502 10.074 1.00 95.44 105 SER A N 1
ATOM 774 C CA . SER A 1 105 ? 5.458 7.742 11.423 1.00 95.44 105 SER A CA 1
ATOM 775 C C . SER A 1 105 ? 3.985 7.371 11.518 1.00 95.44 105 SER A C 1
ATOM 777 O O . SER A 1 105 ? 3.214 7.487 10.559 1.00 95.44 105 SER A O 1
ATOM 779 N N . LYS A 1 106 ? 3.568 6.921 12.703 1.00 93.50 106 LYS A N 1
ATOM 780 C CA . LYS A 1 106 ? 2.194 6.471 12.948 1.00 93.50 106 LYS A CA 1
ATOM 781 C C . LYS A 1 106 ? 1.182 7.585 12.672 1.00 93.50 106 LYS A C 1
ATOM 783 O O . LYS A 1 106 ? 0.129 7.341 12.085 1.00 93.50 106 LYS A O 1
ATOM 788 N N . GLU A 1 107 ? 1.512 8.806 13.071 1.00 94.75 107 GLU A N 1
ATOM 789 C CA . GLU A 1 107 ? 0.669 9.989 12.935 1.00 94.75 107 GLU A CA 1
ATOM 790 C C . GLU A 1 107 ? 0.536 10.411 11.468 1.00 94.75 107 GLU A C 1
ATOM 792 O O . GLU A 1 107 ? -0.573 10.715 11.027 1.00 94.75 107 GLU A O 1
ATOM 797 N N . ALA A 1 108 ? 1.628 10.366 10.693 1.00 96.88 108 ALA A N 1
ATOM 798 C CA . ALA A 1 108 ? 1.598 10.691 9.268 1.00 96.88 108 ALA A CA 1
ATOM 799 C C . ALA A 1 108 ? 0.754 9.681 8.483 1.00 96.88 108 ALA A C 1
ATOM 801 O O . ALA A 1 108 ? -0.106 10.078 7.697 1.00 96.88 108 ALA A O 1
ATOM 802 N N . TRP A 1 109 ? 0.926 8.384 8.751 1.00 97.00 109 TRP A N 1
ATOM 803 C CA . TRP A 1 109 ? 0.098 7.336 8.153 1.00 97.00 109 TRP A CA 1
ATOM 804 C C . TRP A 1 109 ? -1.371 7.457 8.534 1.00 97.00 109 TRP A C 1
ATOM 806 O O . TRP A 1 109 ? -2.236 7.328 7.668 1.00 97.00 109 TRP A O 1
ATOM 816 N N . LYS A 1 110 ? -1.671 7.744 9.804 1.00 95.75 110 LYS A N 1
ATOM 817 C CA . LYS A 1 110 ? -3.044 7.997 10.245 1.00 95.75 110 LYS A CA 1
ATOM 818 C C . LYS A 1 110 ? -3.645 9.186 9.496 1.00 95.75 110 LYS A C 1
ATOM 820 O O . LYS A 1 110 ? -4.720 9.037 8.925 1.00 95.75 110 LYS A O 1
ATOM 825 N N . SER A 1 111 ? -2.964 10.334 9.461 1.00 96.12 111 SER A N 1
ATOM 826 C CA . SER A 1 111 ? -3.460 11.517 8.747 1.00 96.12 111 SER A CA 1
ATOM 827 C C . SER A 1 111 ? -3.697 11.212 7.270 1.00 96.12 111 SER A C 1
ATOM 829 O O . SER A 1 111 ? -4.789 11.465 6.763 1.00 96.12 111 SER A O 1
ATOM 831 N N . HIS A 1 112 ? -2.722 10.575 6.614 1.00 97.50 112 HIS A N 1
ATOM 832 C CA . HIS A 1 112 ? -2.825 10.206 5.210 1.00 97.50 112 HIS A CA 1
ATOM 833 C C . HIS A 1 112 ? -4.027 9.295 4.949 1.00 97.50 112 HIS A C 1
ATOM 835 O O . HIS A 1 112 ? -4.838 9.581 4.077 1.00 97.50 112 HIS A O 1
ATOM 841 N N . LEU A 1 113 ? -4.177 8.198 5.693 1.00 96.38 113 LEU A N 1
ATOM 842 C CA . LEU A 1 113 ? -5.208 7.194 5.413 1.00 96.38 113 LEU A CA 1
ATOM 843 C C . LEU A 1 113 ? -6.624 7.673 5.733 1.00 96.38 113 LEU A C 1
ATOM 845 O O . LEU A 1 113 ? -7.564 7.227 5.075 1.00 96.38 113 LEU A O 1
ATOM 849 N N . VAL A 1 114 ? -6.773 8.573 6.706 1.00 93.44 114 VAL A N 1
ATOM 850 C CA . VAL A 1 114 ? -8.068 9.140 7.102 1.00 93.44 114 VAL A CA 1
ATOM 851 C C . VAL A 1 114 ? -8.475 10.279 6.158 1.00 93.44 114 VAL A C 1
ATOM 853 O O . VAL A 1 114 ? -9.607 10.309 5.677 1.00 93.44 114 VAL A O 1
ATOM 856 N N . ASN A 1 115 ? -7.556 11.198 5.848 1.00 93.44 115 ASN A N 1
ATOM 857 C CA . ASN A 1 115 ? -7.894 12.463 5.188 1.00 93.44 115 ASN A CA 1
ATOM 858 C C . ASN A 1 115 ? -7.511 12.486 3.699 1.00 93.44 115 ASN A C 1
ATOM 860 O O . ASN A 1 115 ? -8.331 12.870 2.858 1.00 93.44 115 ASN A O 1
ATOM 864 N N . ASP A 1 116 ? -6.312 12.010 3.358 1.00 95.88 116 ASP A N 1
ATOM 865 C CA . ASP A 1 116 ? -5.649 12.327 2.082 1.00 95.88 116 ASP A CA 1
ATOM 866 C C . ASP A 1 116 ? -5.642 11.166 1.073 1.00 95.88 116 ASP A C 1
ATOM 868 O O . ASP A 1 116 ? -5.503 11.367 -0.135 1.00 95.88 116 ASP A O 1
ATOM 872 N N . CYS A 1 117 ? -5.782 9.926 1.541 1.00 96.75 117 CYS A N 1
ATOM 873 C CA . CYS A 1 117 ? -5.656 8.739 0.708 1.00 96.75 117 CYS A CA 1
ATOM 874 C C . CYS A 1 117 ? -6.904 8.558 -0.159 1.00 96.75 117 CYS A C 1
ATOM 876 O O . CYS A 1 117 ? -7.942 8.075 0.294 1.00 96.75 117 CYS A O 1
ATOM 878 N N . TYR A 1 118 ? -6.791 8.927 -1.433 1.00 94.81 118 TYR A N 1
ATOM 879 C CA . TYR A 1 118 ? -7.890 8.853 -2.397 1.00 94.81 118 TYR A CA 1
ATOM 880 C C . TYR A 1 118 ? -8.277 7.421 -2.797 1.00 94.81 118 TYR A C 1
ATOM 882 O O . TYR A 1 118 ? -9.359 7.225 -3.336 1.00 94.81 118 TYR A O 1
ATOM 890 N N . ASN A 1 119 ? -7.418 6.431 -2.529 1.00 95.19 119 ASN A N 1
ATOM 891 C CA . ASN A 1 119 ? -7.666 5.025 -2.862 1.00 95.19 119 ASN A CA 1
ATOM 892 C C . ASN A 1 119 ? -7.789 4.130 -1.616 1.00 95.19 119 ASN A C 1
ATOM 894 O O . ASN A 1 119 ? -7.555 2.926 -1.691 1.00 95.19 119 ASN A O 1
ATOM 898 N N . ASN A 1 120 ? -8.105 4.710 -0.451 1.00 95.06 120 ASN A N 1
ATOM 899 C CA . ASN A 1 120 ? -8.402 3.924 0.743 1.00 95.06 120 ASN A CA 1
ATOM 900 C C . ASN A 1 120 ? -9.855 3.417 0.683 1.00 95.06 120 ASN A C 1
ATOM 902 O O . ASN A 1 120 ? -10.773 4.222 0.865 1.00 95.06 120 ASN A O 1
ATOM 906 N N . PRO A 1 121 ? -10.095 2.104 0.492 1.00 91.50 121 PRO A N 1
ATOM 907 C CA . PRO A 1 121 ? -11.449 1.561 0.366 1.00 91.50 121 PRO A CA 1
ATOM 908 C C . PRO A 1 121 ? -12.278 1.707 1.650 1.00 91.50 121 PRO A C 1
ATOM 910 O O . PRO A 1 121 ? -13.498 1.590 1.603 1.00 91.50 121 PRO A O 1
ATOM 913 N N . ARG A 1 122 ? -11.634 1.987 2.791 1.00 91.75 122 ARG A N 1
ATOM 914 C CA . ARG A 1 122 ? -12.287 2.143 4.099 1.00 91.75 122 ARG A CA 1
ATOM 915 C C . ARG A 1 122 ? -12.524 3.597 4.499 1.00 91.75 122 ARG A C 1
ATOM 917 O O . ARG A 1 122 ? -12.993 3.863 5.604 1.00 91.75 122 ARG A O 1
ATOM 924 N N . LYS A 1 123 ? -12.200 4.563 3.629 1.00 86.81 123 LYS A N 1
ATOM 925 C CA . LYS A 1 123 ? -12.324 5.995 3.953 1.00 86.81 123 LYS A CA 1
ATOM 926 C C . LYS A 1 123 ? -13.763 6.383 4.314 1.00 86.81 123 LYS A C 1
ATOM 928 O O . LYS A 1 123 ? -13.970 7.123 5.268 1.00 86.81 123 LYS A O 1
ATOM 933 N N . SER A 1 124 ? -14.745 5.848 3.589 1.00 79.94 124 SER A N 1
ATOM 934 C CA . SER A 1 124 ? -16.167 6.188 3.748 1.00 79.94 124 SER A CA 1
ATOM 935 C C . SER A 1 124 ? -16.968 5.201 4.606 1.00 79.94 124 SER A C 1
ATOM 937 O O . SER A 1 124 ? -18.185 5.337 4.692 1.00 79.94 124 SER A O 1
ATOM 939 N N . GLY A 1 125 ? -16.324 4.211 5.230 1.00 74.50 125 GLY A N 1
ATOM 940 C CA . GLY A 1 125 ? -17.006 3.183 6.018 1.00 74.50 125 GLY A CA 1
ATOM 941 C C . GLY A 1 125 ? -16.409 1.788 5.821 1.00 74.50 125 GLY A C 1
ATOM 942 O O . GLY A 1 125 ? -15.311 1.666 5.275 1.00 74.50 125 GLY A O 1
ATOM 943 N N . PRO A 1 126 ? -17.094 0.729 6.285 1.00 74.88 126 PRO A N 1
ATOM 944 C CA . PRO A 1 126 ? -16.609 -0.633 6.126 1.00 74.88 126 PRO A CA 1
ATOM 945 C C . PRO A 1 126 ? -16.465 -1.012 4.650 1.00 74.88 126 PRO A C 1
ATOM 947 O O . PRO A 1 126 ? -17.287 -0.636 3.815 1.00 74.88 126 PRO A O 1
ATOM 950 N N . GLU A 1 127 ? -15.431 -1.794 4.339 1.00 67.62 127 GLU A N 1
ATOM 951 C CA . GLU A 1 127 ? -15.260 -2.390 3.011 1.00 67.62 127 GLU A CA 1
ATOM 952 C C . GLU A 1 127 ? -16.518 -3.180 2.624 1.00 67.62 127 GLU A C 1
ATOM 954 O O . GLU A 1 127 ? -16.854 -4.175 3.275 1.00 67.62 127 GLU A O 1
ATOM 959 N N . LEU A 1 128 ? -17.197 -2.758 1.553 1.00 61.44 128 LEU A N 1
ATOM 960 C CA . LEU A 1 128 ? -18.305 -3.511 0.974 1.00 61.44 128 LEU A CA 1
ATOM 961 C C . LEU A 1 128 ? -17.751 -4.820 0.397 1.00 61.44 128 LEU A C 1
ATOM 963 O O . LEU A 1 128 ? -17.086 -4.833 -0.636 1.00 61.44 128 LEU A O 1
ATOM 967 N N . ASN A 1 129 ? -17.998 -5.928 1.091 1.00 62.34 129 ASN A N 1
ATOM 968 C CA . ASN A 1 129 ? -17.699 -7.266 0.593 1.00 62.34 129 ASN A CA 1
ATOM 969 C C . ASN A 1 129 ? -18.749 -7.625 -0.470 1.00 62.34 129 ASN A C 1
ATOM 971 O O . ASN A 1 129 ? -19.851 -8.058 -0.136 1.00 62.34 129 ASN A O 1
ATOM 975 N N . LEU A 1 130 ? -18.420 -7.422 -1.748 1.00 58.22 130 LEU A N 1
ATOM 976 C CA . LEU A 1 130 ? -19.285 -7.810 -2.873 1.00 58.22 130 LEU A CA 1
ATOM 977 C C . LEU A 1 130 ? -19.514 -9.332 -2.923 1.00 58.22 130 LEU A C 1
ATOM 979 O O . LEU A 1 130 ? -20.566 -9.776 -3.371 1.00 58.22 130 LEU A O 1
ATOM 983 N N . ASP A 1 131 ? -18.585 -10.117 -2.367 1.00 55.69 131 ASP A N 1
ATOM 984 C CA . ASP A 1 131 ? -18.677 -11.582 -2.271 1.00 55.69 131 ASP A CA 1
ATOM 985 C C . ASP A 1 131 ? -19.771 -12.063 -1.300 1.00 55.69 131 ASP A C 1
ATOM 987 O O . ASP A 1 131 ? -20.084 -13.248 -1.241 1.00 55.69 131 ASP A O 1
ATOM 991 N N . SER A 1 132 ? -20.345 -11.160 -0.497 1.00 49.97 132 SER A N 1
ATOM 992 C CA . SER A 1 132 ? -21.392 -11.476 0.481 1.00 49.97 132 SER A CA 1
ATOM 993 C C . SER A 1 132 ? -22.801 -11.119 0.007 1.00 49.97 132 SER A C 1
ATOM 995 O O . SER A 1 132 ? -23.708 -11.135 0.832 1.00 49.97 132 SER A O 1
ATOM 997 N N . ILE A 1 133 ? -23.013 -10.807 -1.280 1.00 48.59 133 ILE A N 1
ATOM 998 C CA . ILE A 1 133 ? -24.364 -10.686 -1.847 1.00 48.59 133 ILE A CA 1
ATOM 999 C C . ILE A 1 133 ? -24.919 -12.107 -2.057 1.00 48.59 133 ILE A C 1
ATOM 1001 O O . ILE A 1 133 ? -24.488 -12.793 -2.986 1.00 48.59 133 ILE A O 1
ATOM 1005 N N . PRO A 1 134 ? -25.886 -12.582 -1.252 1.00 44.19 134 PRO A N 1
ATOM 1006 C CA . PRO A 1 134 ? -26.567 -13.835 -1.534 1.00 44.19 134 PRO A CA 1
ATOM 1007 C C . PRO A 1 134 ? -27.555 -13.543 -2.671 1.00 44.19 134 PRO A C 1
ATOM 1009 O O . PRO A 1 134 ? -28.584 -12.910 -2.439 1.00 44.19 134 PRO A O 1
ATOM 1012 N N . GLY A 1 135 ? -27.231 -13.921 -3.912 1.00 49.53 135 GLY A N 1
ATOM 1013 C CA . GLY A 1 135 ? -28.157 -13.653 -5.020 1.00 49.53 135 GLY A CA 1
ATOM 1014 C C . GLY A 1 135 ? -27.686 -13.838 -6.460 1.00 49.53 135 GLY A C 1
ATOM 1015 O O . GLY A 1 135 ? -28.492 -13.601 -7.352 1.00 49.53 135 GLY A O 1
ATOM 1016 N N . ILE A 1 136 ? -26.454 -14.273 -6.734 1.00 49.69 136 ILE A N 1
ATOM 1017 C CA . ILE A 1 136 ? -26.082 -14.704 -8.093 1.00 49.69 136 ILE A CA 1
ATOM 1018 C C . ILE A 1 136 ? -25.595 -16.143 -8.001 1.00 49.69 136 ILE A C 1
ATOM 1020 O O . ILE A 1 136 ? -24.405 -16.431 -7.911 1.00 49.69 136 ILE A O 1
ATOM 1024 N N . VAL A 1 137 ? -26.576 -17.039 -7.925 1.00 43.12 137 VAL A N 1
ATOM 1025 C CA . VAL A 1 137 ? -26.381 -18.457 -8.200 1.00 43.12 137 VAL A CA 1
ATOM 1026 C C . VAL A 1 137 ? -25.908 -18.635 -9.638 1.00 43.12 137 VAL A C 1
ATOM 1028 O O . VAL A 1 137 ? -26.289 -17.898 -10.545 1.00 43.12 137 VAL A O 1
ATOM 1031 N N . GLU A 1 138 ? -25.027 -19.612 -9.773 1.00 50.72 138 GLU A N 1
ATOM 1032 C CA . GLU A 1 138 ? -24.334 -20.068 -10.964 1.00 50.72 138 GLU A CA 1
ATOM 1033 C C . GLU A 1 138 ? -25.259 -20.208 -12.184 1.00 50.72 138 GLU A C 1
ATOM 1035 O O . GLU A 1 138 ? -26.271 -20.901 -12.114 1.00 50.72 138 GLU A O 1
ATOM 1040 N N . GLU A 1 139 ? -24.871 -19.634 -13.329 1.00 39.72 139 GLU A N 1
ATOM 1041 C CA . GLU A 1 139 ? -25.287 -20.194 -14.616 1.00 39.72 139 GLU A CA 1
ATOM 1042 C C . GLU A 1 139 ? -24.153 -21.042 -15.191 1.00 39.72 139 GLU A C 1
ATOM 1044 O O . GLU A 1 139 ? -23.070 -20.581 -15.558 1.00 39.72 139 GLU A O 1
ATOM 1049 N N . GLU A 1 140 ? -24.466 -22.332 -15.192 1.00 42.47 140 GLU A N 1
ATOM 1050 C CA . GLU A 1 140 ? -23.821 -23.463 -15.824 1.00 42.47 140 GLU A CA 1
ATOM 1051 C C . GLU A 1 140 ? -23.044 -23.161 -17.111 1.00 42.47 140 GLU A C 1
ATOM 1053 O O . GLU A 1 140 ? -23.509 -22.536 -18.067 1.00 42.47 140 GLU A O 1
ATOM 1058 N N . LYS A 1 141 ? -21.870 -23.792 -17.172 1.00 46.34 141 LYS A N 1
ATOM 1059 C CA . LYS A 1 141 ? -21.107 -24.072 -18.385 1.00 46.34 141 LYS A CA 1
ATOM 1060 C C . LYS A 1 141 ? -21.996 -24.757 -19.434 1.00 46.34 141 LYS A C 1
ATOM 1062 O O . LYS A 1 141 ? -22.079 -25.983 -19.464 1.00 46.34 141 LYS A O 1
ATOM 1067 N N . LYS A 1 142 ? -22.563 -24.000 -20.375 1.00 36.03 142 LYS A N 1
ATOM 1068 C CA . LYS A 1 142 ? -22.999 -24.561 -21.661 1.00 36.03 142 LYS A CA 1
ATOM 1069 C C . LYS A 1 142 ? -21.883 -24.460 -22.692 1.00 36.03 142 LYS A C 1
ATOM 1071 O O . LYS A 1 142 ? -21.341 -23.396 -22.979 1.00 36.03 142 LYS A O 1
ATOM 1076 N N . ALA A 1 143 ? -21.525 -25.637 -23.196 1.00 40.28 143 ALA A N 1
ATOM 1077 C CA . ALA A 1 143 ? -20.513 -25.887 -24.202 1.00 40.28 143 ALA A CA 1
ATOM 1078 C C . ALA A 1 143 ? -20.645 -24.948 -25.410 1.00 40.28 143 ALA A C 1
ATOM 1080 O O . ALA A 1 143 ? -21.725 -24.768 -25.968 1.00 40.28 143 ALA A O 1
ATOM 1081 N N . ARG A 1 144 ? -19.506 -24.389 -25.828 1.00 39.34 144 ARG A N 1
ATOM 1082 C CA . ARG A 1 144 ? -19.343 -23.612 -27.058 1.00 39.34 144 ARG A CA 1
ATOM 1083 C C . ARG A 1 144 ? -19.595 -24.523 -28.269 1.00 39.34 144 ARG A C 1
ATOM 1085 O O . ARG A 1 144 ? -18.789 -25.430 -28.483 1.00 39.34 144 ARG A O 1
ATOM 1092 N N . PRO A 1 145 ? -20.629 -24.296 -29.097 1.00 38.25 145 PRO A N 1
ATOM 1093 C CA . PRO A 1 145 ? -20.679 -24.918 -30.407 1.00 38.25 145 PRO A CA 1
ATOM 1094 C C . PRO A 1 145 ? -19.665 -24.212 -31.314 1.00 38.25 145 PRO A C 1
ATOM 1096 O O . PRO A 1 145 ? -19.628 -22.983 -31.404 1.00 38.25 145 PRO A O 1
ATOM 1099 N N . SER A 1 146 ? -18.829 -25.001 -31.984 1.00 45.41 146 SER A N 1
ATOM 1100 C CA . SER A 1 146 ? -18.085 -24.550 -33.158 1.00 45.41 146 SER A CA 1
ATOM 1101 C C . SER A 1 146 ? -19.064 -24.280 -34.293 1.00 45.41 146 SER A C 1
ATOM 1103 O O . SER A 1 146 ? -19.752 -25.191 -34.742 1.00 45.41 146 SER A O 1
ATOM 1105 N N . SER A 1 147 ? -19.067 -23.058 -34.816 1.00 43.12 147 SER A N 1
ATOM 1106 C CA . SER A 1 147 ? -19.534 -22.800 -36.176 1.00 43.12 147 SER A CA 1
ATOM 1107 C C . SER A 1 147 ? -18.867 -21.546 -36.724 1.00 43.12 147 SER A C 1
ATOM 1109 O O . SER A 1 147 ? -19.170 -20.417 -36.341 1.00 43.12 147 SER A O 1
ATOM 1111 N N . SER A 1 148 ? -17.934 -21.784 -37.634 1.00 49.31 148 SER A N 1
ATOM 1112 C CA . SER A 1 148 ? -17.491 -20.861 -38.666 1.00 49.31 148 SER A CA 1
ATOM 1113 C C . SER A 1 148 ? -18.687 -20.290 -39.432 1.00 49.31 148 SER A C 1
ATOM 1115 O O . SER A 1 148 ? -19.312 -21.012 -40.204 1.00 49.31 148 SER A O 1
ATOM 1117 N N . VAL A 1 149 ? -18.962 -18.996 -39.277 1.00 39.91 149 VAL A N 1
ATOM 1118 C CA . VAL A 1 149 ? -19.684 -18.208 -40.282 1.00 39.91 149 VAL A CA 1
ATOM 1119 C C . VAL A 1 149 ? -18.997 -16.855 -40.401 1.00 39.91 149 VAL A C 1
ATOM 1121 O O . VAL A 1 149 ? -18.896 -16.079 -39.454 1.00 39.91 149 VAL A O 1
ATOM 1124 N N . SER A 1 150 ? -18.476 -16.623 -41.600 1.00 47.19 150 SER A N 1
ATOM 1125 C CA . SER A 1 150 ? -17.909 -15.366 -42.054 1.00 47.19 150 SER A CA 1
ATOM 1126 C C . SER A 1 150 ? -19.047 -14.377 -42.302 1.00 47.19 150 SER A C 1
ATOM 1128 O O . SER A 1 150 ? -19.875 -14.596 -43.185 1.00 47.19 150 SER A O 1
ATOM 1130 N N . THR A 1 151 ? -19.085 -13.279 -41.551 1.00 36.50 151 THR A N 1
ATOM 1131 C CA . THR A 1 151 ? -19.912 -12.110 -41.878 1.00 36.50 151 THR A CA 1
ATOM 1132 C C . THR A 1 151 ? -19.021 -10.889 -42.016 1.00 36.50 151 THR A C 1
ATOM 1134 O O . THR A 1 151 ? -18.466 -10.359 -41.056 1.00 36.50 151 THR A O 1
ATOM 1137 N N . LYS A 1 152 ? -18.879 -10.465 -43.270 1.00 46.56 152 LYS A N 1
ATOM 1138 C CA . LYS A 1 152 ? -18.176 -9.274 -43.735 1.00 46.56 152 LYS A CA 1
ATOM 1139 C C . LYS A 1 152 ? -18.925 -8.028 -43.252 1.00 46.56 152 LYS A C 1
ATOM 1141 O O . LYS A 1 152 ? -19.918 -7.635 -43.857 1.00 46.56 152 LYS A O 1
ATOM 1146 N N . VAL A 1 153 ? -18.451 -7.399 -42.179 1.00 37.19 153 VAL A N 1
ATOM 1147 C CA . VAL A 1 153 ? -18.953 -6.094 -41.722 1.00 37.19 153 VAL A CA 1
ATOM 1148 C C . VAL A 1 153 ? -18.094 -4.995 -42.349 1.00 37.19 153 VAL A C 1
ATOM 1150 O O . VAL A 1 153 ? -16.897 -4.898 -42.094 1.00 37.19 153 VAL A O 1
ATOM 1153 N N . ARG A 1 154 ? -18.704 -4.171 -43.211 1.00 45.91 154 ARG A N 1
ATOM 1154 C CA . ARG A 1 154 ? -18.097 -2.940 -43.739 1.00 45.91 154 ARG A CA 1
ATOM 1155 C C . ARG A 1 154 ? -18.168 -1.866 -42.653 1.00 45.91 154 ARG A C 1
ATOM 1157 O O . ARG A 1 154 ? -19.218 -1.266 -42.455 1.00 45.91 154 ARG A O 1
ATOM 1164 N N . SER A 1 155 ? -17.058 -1.598 -41.978 1.00 43.75 155 SER A N 1
ATOM 1165 C CA . SER A 1 155 ? -16.903 -0.417 -41.126 1.00 43.75 155 SER A CA 1
ATOM 1166 C C . SER A 1 155 ? -16.449 0.769 -41.980 1.00 43.75 155 SER A C 1
ATOM 1168 O O . SER A 1 155 ? -15.275 0.888 -42.331 1.00 43.75 155 SER A O 1
ATOM 1170 N N . GLY A 1 156 ? -17.390 1.642 -42.343 1.00 43.16 156 GLY A N 1
ATOM 1171 C CA . GLY A 1 156 ? -17.092 2.961 -42.899 1.00 43.16 156 GLY A CA 1
ATOM 1172 C C . GLY A 1 156 ? -16.547 3.878 -41.807 1.00 43.16 156 GLY A C 1
ATOM 1173 O O . GLY A 1 156 ? -17.317 4.549 -41.127 1.00 43.16 156 GLY A O 1
ATOM 1174 N N . GLY A 1 157 ? -15.227 3.889 -41.625 1.00 38.72 157 GLY A N 1
ATOM 1175 C CA . GLY A 1 157 ? -14.547 4.864 -40.777 1.00 38.72 157 GLY A CA 1
ATOM 1176 C C . GLY A 1 157 ? -14.531 6.234 -41.452 1.00 38.72 157 GLY A C 1
ATOM 1177 O O . GLY A 1 157 ? -13.959 6.386 -42.528 1.00 38.72 157 GLY A O 1
ATOM 1178 N N . ARG A 1 158 ? -15.146 7.245 -40.829 1.00 52.72 158 ARG A N 1
ATOM 1179 C CA . ARG A 1 158 ? -14.848 8.646 -41.151 1.00 52.72 158 ARG A CA 1
ATOM 1180 C C . ARG A 1 158 ? -13.555 9.003 -40.428 1.00 52.72 158 ARG A C 1
ATOM 1182 O O . ARG A 1 158 ? -13.556 9.158 -39.211 1.00 52.72 158 ARG A O 1
ATOM 1189 N N . MET A 1 159 ? -12.460 9.069 -41.175 1.00 55.94 159 MET A N 1
ATOM 1190 C CA . MET A 1 159 ? -11.202 9.625 -40.688 1.00 55.94 159 MET A CA 1
ATOM 1191 C C . MET A 1 159 ? -11.410 11.130 -40.488 1.00 55.94 159 MET A C 1
ATOM 1193 O O . MET A 1 159 ? -11.939 11.800 -41.375 1.00 55.94 159 MET A O 1
ATOM 1197 N N . ILE A 1 160 ? -11.065 11.652 -39.313 1.00 61.47 160 ILE A N 1
ATOM 1198 C CA . ILE A 1 160 ? -10.974 13.099 -39.115 1.00 61.47 160 ILE A CA 1
ATOM 1199 C C . ILE A 1 160 ? -9.661 13.581 -39.734 1.00 61.47 160 ILE A C 1
ATOM 1201 O O . ILE A 1 160 ? -8.592 13.070 -39.414 1.00 61.47 160 ILE A O 1
ATOM 1205 N N . ASP A 1 161 ? -9.773 14.522 -40.664 1.00 57.03 161 ASP A N 1
ATOM 1206 C CA . ASP A 1 161 ? -8.654 15.084 -41.411 1.00 57.03 161 ASP A CA 1
ATOM 1207 C C . ASP A 1 161 ? -7.826 16.012 -40.504 1.00 57.03 161 ASP A C 1
ATOM 1209 O O . ASP A 1 161 ? -8.364 16.957 -39.912 1.00 57.03 161 ASP A O 1
ATOM 1213 N N . ALA A 1 162 ? -6.536 15.709 -40.345 1.00 57.62 162 ALA A N 1
ATOM 1214 C CA . ALA A 1 162 ? -5.637 16.410 -39.429 1.00 57.62 162 ALA A CA 1
ATOM 1215 C C . ALA A 1 162 ? -5.434 17.887 -39.816 1.00 57.62 162 ALA A C 1
ATOM 1217 O O . ALA A 1 162 ? -5.201 18.721 -38.937 1.00 57.62 162 ALA A O 1
ATOM 1218 N N . ASP A 1 163 ? -5.627 18.239 -41.091 1.00 57.47 163 ASP A N 1
ATOM 1219 C CA . ASP A 1 163 ? -5.443 19.607 -41.580 1.00 57.47 163 ASP A CA 1
ATOM 1220 C C . ASP A 1 163 ? -6.545 20.562 -41.088 1.00 57.47 163 ASP A C 1
ATOM 1222 O O . ASP A 1 163 ? -6.319 21.765 -40.927 1.00 57.47 163 ASP A O 1
ATOM 1226 N N . LYS A 1 164 ? -7.727 20.037 -40.728 1.00 58.97 164 LYS A N 1
ATOM 1227 C CA . LYS A 1 164 ? -8.801 20.843 -40.118 1.00 58.97 164 LYS A CA 1
ATOM 1228 C C . LYS A 1 164 ? -8.515 21.253 -38.674 1.00 58.97 164 LYS A C 1
ATOM 1230 O O . LYS A 1 164 ? -9.053 22.265 -38.228 1.00 58.97 164 LYS A O 1
ATOM 1235 N N . LEU A 1 165 ? -7.687 20.503 -37.942 1.00 57.09 165 LEU A N 1
ATOM 1236 C CA . LEU A 1 165 ? -7.349 20.838 -36.554 1.00 57.09 165 LEU A CA 1
ATOM 1237 C C . LEU A 1 165 ? -6.351 22.002 -36.478 1.00 57.09 165 LEU A C 1
ATOM 1239 O O . LEU A 1 165 ? -6.436 22.833 -35.575 1.00 57.09 165 LEU A O 1
ATOM 1243 N N . VAL A 1 166 ? -5.432 22.088 -37.442 1.00 58.97 166 VAL A N 1
ATOM 1244 C CA . VAL A 1 166 ? -4.383 23.120 -37.472 1.00 58.97 166 VAL A CA 1
ATOM 1245 C C . VAL A 1 166 ? -4.969 24.501 -37.785 1.00 58.97 166 VAL A C 1
ATOM 1247 O O . VAL A 1 166 ? -4.575 25.489 -37.165 1.00 58.97 166 VAL A O 1
ATOM 1250 N N . ALA A 1 167 ? -5.980 24.574 -38.657 1.00 56.91 167 ALA A N 1
ATOM 1251 C CA . ALA A 1 167 ? -6.658 25.828 -38.994 1.00 56.91 167 ALA A CA 1
ATOM 1252 C C . ALA A 1 167 ? -7.408 26.459 -37.801 1.00 56.91 167 ALA A C 1
ATOM 1254 O O . ALA A 1 167 ? -7.492 27.682 -37.702 1.00 56.91 167 ALA A O 1
ATOM 1255 N N . ALA A 1 168 ? -7.908 25.651 -36.859 1.00 57.50 168 ALA A N 1
ATOM 1256 C CA . ALA A 1 168 ? -8.626 26.147 -35.682 1.00 57.50 168 ALA A CA 1
ATOM 1257 C C . ALA A 1 168 ? -7.704 26.790 -34.627 1.00 57.50 168 ALA A C 1
ATOM 1259 O O . ALA A 1 168 ? -8.162 27.604 -33.829 1.00 57.50 168 ALA A O 1
ATOM 1260 N N . LEU A 1 169 ? -6.406 26.468 -34.631 1.00 58.38 169 LEU A N 1
ATOM 1261 C CA . LEU A 1 169 ? -5.436 26.995 -33.662 1.00 58.38 169 LEU A CA 1
ATOM 1262 C C . LEU A 1 169 ? -4.790 28.319 -34.096 1.00 58.38 169 LEU A C 1
ATOM 1264 O O . LEU A 1 169 ? -4.170 28.994 -33.276 1.00 58.38 169 LEU A O 1
ATOM 1268 N N . GLN A 1 170 ? -4.941 28.717 -35.362 1.00 60.12 170 GLN A N 1
ATOM 1269 C CA . GLN A 1 170 ? -4.329 29.942 -35.894 1.00 60.12 170 GLN A CA 1
ATOM 1270 C C . GLN A 1 170 ? -5.245 31.177 -35.836 1.00 60.12 170 GLN A C 1
ATOM 1272 O O . GLN A 1 170 ? -4.783 32.2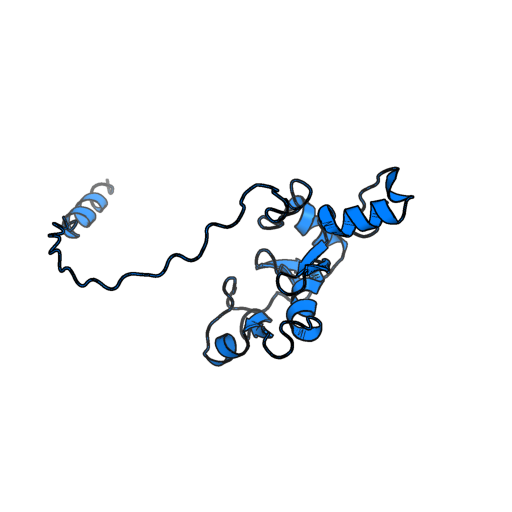78 -36.114 1.00 60.12 170 GLN A O 1
ATOM 1277 N N . VAL A 1 171 ? -6.509 31.034 -35.414 1.00 58.59 171 VAL A N 1
ATOM 1278 C CA . VAL A 1 171 ? -7.471 32.156 -35.321 1.00 58.59 171 VAL A CA 1
ATOM 1279 C C . VAL A 1 171 ? -7.491 32.818 -33.929 1.00 58.59 171 VAL A C 1
ATOM 1281 O O . VAL A 1 171 ? -8.133 33.842 -33.737 1.00 58.59 171 VAL A O 1
ATOM 1284 N N . SER A 1 172 ? -6.739 32.306 -32.949 1.00 57.16 172 SER A N 1
ATOM 1285 C CA . SER A 1 172 ? -6.705 32.863 -31.579 1.00 57.16 172 SER A CA 1
ATOM 1286 C C . SER A 1 172 ? -5.485 33.741 -31.275 1.00 57.16 172 SER A C 1
ATOM 1288 O O . SER A 1 172 ? -5.149 33.945 -30.110 1.00 57.16 172 SER A O 1
ATOM 1290 N N . ARG A 1 173 ? -4.807 34.266 -32.301 1.00 55.53 173 ARG A N 1
ATOM 1291 C CA . ARG A 1 173 ? -3.809 35.333 -32.140 1.00 55.53 173 ARG A CA 1
ATOM 1292 C C . ARG A 1 173 ? -4.257 36.587 -32.881 1.00 55.53 173 ARG A C 1
ATOM 1294 O O . ARG A 1 173 ? -3.829 36.824 -34.007 1.00 55.53 173 ARG A O 1
ATOM 1301 N N . VAL A 1 174 ? -5.097 37.367 -32.209 1.00 47.09 174 VAL A N 1
ATOM 1302 C CA . VAL A 1 174 ? -5.182 38.828 -32.337 1.00 47.09 174 VAL A CA 1
ATOM 1303 C C . VAL A 1 174 ? -5.218 39.386 -30.925 1.00 47.09 174 VAL A C 1
ATOM 1305 O O . VAL A 1 174 ? -6.010 38.842 -30.123 1.00 47.09 174 VAL A O 1
#

Radius of gyration: 24.27 Å; chains: 1; bounding box: 42×65×69 Å